Protein AF-A0A919XVJ3-F1 (afdb_monomer_lite)

Organism: NCBI:txid1274374

pLDDT: mean 82.02, std 16.24, range [45.5, 96.88]

Foldseek 3Di:
DDPVVQVVLQDPDDDDDPVCPVSVVQNVQQVCQCVPPNPVWGKDWDDDPPDDIDIDGDDDDDPVVD

Secondary structure (DSSP, 8-state):
--HHHHHHHH------TTTHHHHHHHHHHHHHHHHHH-TT-EEEEEE-TTS-EEEEEE----GGG-

Sequence (66 aa):
MSEESIAKVFSSGEQGANGLLENMGLRSVHERLRLTFGENYGLSIQSIPNQYTKMMLRLPFRKDLL

Structure (mmCIF, N/CA/C/O backbone):
data_AF-A0A919XVJ3-F1
#
_entry.id   AF-A0A919XVJ3-F1
#
loop_
_atom_site.group_PDB
_atom_site.id
_atom_site.type_symbol
_atom_site.label_atom_id
_atom_site.label_alt_id
_atom_site.label_comp_id
_atom_site.label_asym_id
_atom_site.label_entity_id
_atom_site.label_seq_id
_atom_site.pdbx_PDB_ins_code
_atom_site.Cartn_x
_atom_site.Cartn_y
_atom_site.Cartn_z
_atom_site.occupancy
_atom_site.B_iso_or_equiv
_atom_site.auth_seq_id
_atom_site.auth_comp_id
_atom_site.auth_asym_id
_atom_site.auth_atom_id
_atom_site.pdbx_PDB_model_num
ATOM 1 N N . MET A 1 1 ? -7.878 0.505 12.569 1.00 78.38 1 MET A N 1
ATOM 2 C CA . MET A 1 1 ? -6.449 0.873 12.694 1.00 78.38 1 MET A CA 1
ATOM 3 C C . MET A 1 1 ? -6.329 2.344 13.072 1.00 78.38 1 MET A C 1
ATOM 5 O O . MET A 1 1 ? -7.164 3.124 12.627 1.00 78.38 1 MET A O 1
ATOM 9 N N . SER A 1 2 ? -5.346 2.716 13.898 1.00 88.06 2 SER A N 1
ATOM 10 C CA . SER A 1 2 ? -5.021 4.128 14.154 1.00 88.06 2 SER A CA 1
ATOM 11 C C . SER A 1 2 ? -4.180 4.704 13.011 1.00 88.06 2 SER A C 1
ATOM 13 O O . SER A 1 2 ? -3.573 3.953 12.245 1.00 88.06 2 SER A O 1
ATOM 15 N N . GLU A 1 3 ? -4.118 6.031 12.907 1.00 86.25 3 GLU A N 1
ATOM 16 C CA . GLU A 1 3 ? -3.258 6.715 11.930 1.00 86.25 3 GLU A CA 1
ATOM 17 C C . GLU A 1 3 ? -1.780 6.351 12.112 1.00 86.25 3 GLU A C 1
ATOM 19 O O . GLU A 1 3 ? -1.079 6.098 11.136 1.00 86.25 3 GLU A O 1
ATOM 24 N N . GLU A 1 4 ? -1.323 6.219 13.361 1.00 85.75 4 GLU A N 1
ATOM 25 C CA . GLU A 1 4 ? 0.043 5.791 13.673 1.00 85.75 4 GLU A CA 1
ATOM 26 C C . GLU A 1 4 ? 0.328 4.377 13.144 1.00 85.75 4 GLU A C 1
ATOM 28 O O . GLU A 1 4 ? 1.373 4.132 12.539 1.00 85.75 4 GLU A O 1
ATOM 33 N N . SER A 1 5 ? -0.616 3.443 13.319 1.00 83.88 5 SER A N 1
ATOM 34 C CA . SER A 1 5 ? -0.492 2.095 12.756 1.00 83.88 5 SER A CA 1
ATOM 35 C C . SER A 1 5 ? -0.457 2.119 11.229 1.00 83.88 5 SER A C 1
ATOM 37 O O . SER A 1 5 ? 0.288 1.346 10.642 1.00 83.88 5 SER A O 1
ATOM 39 N N . ILE A 1 6 ? -1.220 3.006 10.581 1.00 86.94 6 ILE A N 1
ATOM 40 C CA . ILE A 1 6 ? -1.215 3.156 9.117 1.00 86.94 6 ILE A CA 1
ATOM 41 C C . ILE A 1 6 ? 0.135 3.698 8.634 1.00 86.94 6 ILE A C 1
ATOM 43 O O . ILE A 1 6 ? 0.714 3.140 7.705 1.00 86.94 6 ILE A O 1
ATOM 47 N N . ALA A 1 7 ? 0.675 4.733 9.283 1.00 86.50 7 ALA A N 1
ATOM 48 C CA . ALA A 1 7 ? 1.983 5.292 8.940 1.00 86.50 7 ALA A CA 1
ATOM 49 C C . ALA A 1 7 ? 3.103 4.242 9.056 1.00 86.50 7 ALA A C 1
ATOM 51 O O . ALA A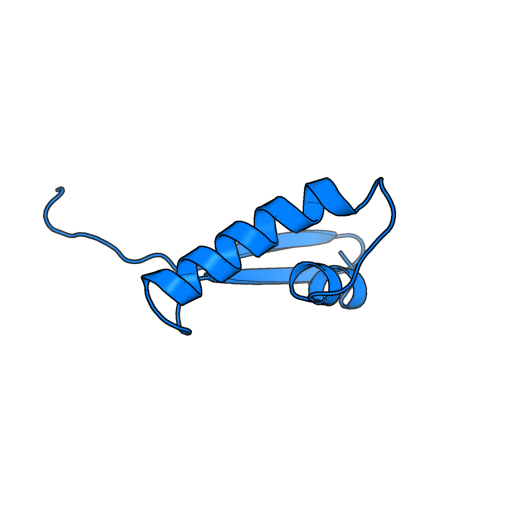 1 7 ? 4.001 4.181 8.217 1.00 86.50 7 ALA A O 1
ATOM 52 N N . LYS A 1 8 ? 3.003 3.363 10.058 1.00 84.50 8 LYS A N 1
ATOM 53 C CA . LYS A 1 8 ? 3.919 2.239 10.278 1.00 84.50 8 LYS A CA 1
ATOM 54 C C . LYS A 1 8 ? 3.902 1.182 9.170 1.00 84.50 8 LYS A C 1
ATOM 56 O O . LYS A 1 8 ? 4.923 0.536 8.968 1.00 84.50 8 LYS A O 1
ATOM 61 N N . VAL A 1 9 ? 2.799 1.017 8.433 1.00 85.12 9 VAL A N 1
ATOM 62 C CA . VAL A 1 9 ? 2.752 0.112 7.265 1.00 85.12 9 VAL A CA 1
ATOM 63 C C . VAL A 1 9 ? 3.697 0.597 6.162 1.00 85.12 9 VAL A C 1
ATOM 65 O O . VAL A 1 9 ? 4.306 -0.212 5.466 1.00 85.12 9 VAL A O 1
ATOM 68 N N . PHE A 1 10 ? 3.833 1.915 6.004 1.00 82.75 10 PHE A N 1
ATOM 69 C CA . PHE A 1 10 ? 4.590 2.526 4.910 1.00 82.75 10 PHE A CA 1
ATOM 70 C C . PHE A 1 10 ? 6.008 2.967 5.300 1.00 82.75 10 PHE A C 1
ATOM 72 O O . PHE A 1 10 ? 6.779 3.362 4.428 1.00 82.75 10 PHE A O 1
AT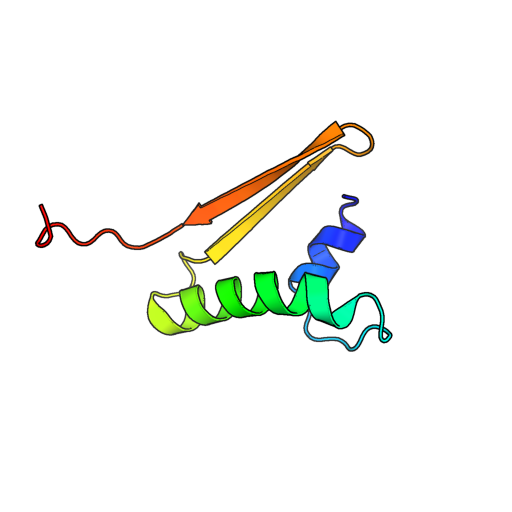OM 79 N N . SER A 1 11 ? 6.385 2.907 6.582 1.00 79.88 11 SER A N 1
ATOM 80 C CA . SER A 1 11 ? 7.703 3.348 7.045 1.00 79.88 11 SER A CA 1
ATOM 81 C C . SER A 1 11 ? 8.767 2.240 6.991 1.00 79.88 11 SER A C 1
ATOM 83 O O . SER A 1 11 ? 8.484 1.044 7.083 1.00 79.88 11 SER A O 1
ATOM 85 N N . SER A 1 12 ? 10.031 2.647 6.824 1.00 61.78 12 SER A N 1
ATOM 86 C CA . SER A 1 12 ? 11.180 1.745 6.643 1.00 61.78 12 SER A CA 1
ATOM 87 C C . SER A 1 12 ? 11.852 1.261 7.937 1.00 61.78 12 SER A C 1
ATOM 89 O O . SER A 1 12 ? 12.908 0.643 7.856 1.00 61.78 12 SER A O 1
ATOM 91 N N . GLY A 1 13 ? 11.281 1.535 9.114 1.00 54.84 13 GLY A N 1
ATOM 92 C CA . GLY A 1 13 ? 11.917 1.271 10.412 1.00 54.84 13 GLY A CA 1
ATOM 93 C C . GLY A 1 13 ? 11.557 -0.083 11.030 1.00 54.84 13 GLY A C 1
ATOM 94 O O . GLY A 1 13 ? 10.403 -0.509 10.966 1.00 54.84 13 GLY A O 1
ATOM 95 N N . GLU A 1 14 ? 12.546 -0.737 11.645 1.00 50.84 14 GLU A N 1
ATOM 96 C CA . GLU A 1 14 ? 12.403 -2.021 12.339 1.00 50.84 14 GLU A CA 1
ATOM 97 C C . GLU A 1 14 ? 11.332 -1.968 13.439 1.00 50.84 14 GLU A C 1
ATOM 99 O O . GLU A 1 14 ? 11.308 -1.066 14.276 1.00 50.84 14 GLU A O 1
ATOM 104 N N . GLN A 1 15 ? 10.443 -2.959 13.451 1.00 48.19 15 GLN A N 1
ATOM 105 C CA . GLN A 1 15 ? 9.500 -3.199 14.542 1.00 48.19 15 GLN A CA 1
ATOM 106 C C . GLN A 1 15 ? 9.708 -4.618 15.065 1.00 48.19 15 GLN A C 1
ATOM 108 O O . GLN A 1 15 ? 10.178 -5.476 14.336 1.00 48.19 15 GLN A O 1
ATOM 113 N N . GLY A 1 16 ? 9.419 -4.871 16.339 1.00 46.97 16 GLY A N 1
ATOM 114 C CA . GLY A 1 16 ? 9.640 -6.177 16.966 1.00 46.97 16 GLY A CA 1
ATOM 115 C C . GLY A 1 16 ? 8.887 -7.337 16.294 1.00 46.97 16 GLY A C 1
ATOM 116 O O . GLY A 1 16 ? 7.903 -7.145 15.576 1.00 46.97 16 GLY A O 1
ATOM 117 N N . ALA A 1 17 ? 9.352 -8.556 16.589 1.00 46.75 17 ALA A N 1
ATOM 118 C CA . ALA A 1 17 ? 9.050 -9.835 15.931 1.00 46.75 17 ALA A CA 1
ATOM 119 C C . ALA A 1 17 ? 7.573 -10.140 15.586 1.00 46.75 17 ALA A C 1
ATOM 121 O O . ALA A 1 17 ? 7.329 -10.870 14.630 1.00 46.75 17 ALA A O 1
ATOM 122 N N . ASN A 1 18 ? 6.592 -9.568 16.292 1.00 45.94 18 ASN A N 1
ATOM 123 C CA . ASN A 1 18 ? 5.168 -9.851 16.056 1.00 45.94 18 ASN A CA 1
ATOM 124 C C . ASN A 1 18 ? 4.496 -8.933 15.014 1.00 45.94 18 ASN A C 1
ATOM 126 O O . ASN A 1 18 ? 3.500 -9.332 14.427 1.00 45.94 18 ASN A O 1
ATOM 130 N N . GLY A 1 19 ? 5.027 -7.731 14.749 1.00 49.47 19 GLY A N 1
ATOM 131 C CA . GLY A 1 19 ? 4.453 -6.775 13.780 1.00 49.47 19 GLY A CA 1
ATOM 132 C C . GLY A 1 19 ? 5.154 -6.750 12.415 1.00 49.47 19 GLY A C 1
ATOM 133 O O . GLY A 1 19 ? 4.673 -6.110 11.478 1.00 49.47 19 GLY A O 1
ATOM 134 N N . LEU A 1 20 ? 6.295 -7.436 12.297 1.00 45.50 20 LEU A N 1
ATOM 135 C CA . LEU A 1 20 ? 7.121 -7.477 11.086 1.00 45.50 20 LEU A CA 1
ATOM 136 C C . LEU A 1 20 ? 6.442 -8.205 9.926 1.00 45.50 20 LEU A C 1
ATOM 138 O O . LEU A 1 20 ? 6.503 -7.728 8.797 1.00 45.50 20 LEU A O 1
ATOM 142 N N . LEU A 1 21 ? 5.785 -9.339 10.187 1.00 45.81 21 LEU A N 1
ATOM 143 C CA . LEU A 1 21 ? 5.213 -10.185 9.133 1.00 45.81 21 LEU A CA 1
ATOM 144 C C . LEU A 1 21 ? 3.925 -9.598 8.533 1.00 45.81 21 LEU A C 1
ATOM 146 O O . LEU A 1 21 ? 3.780 -9.591 7.311 1.00 45.81 21 LEU A O 1
ATOM 150 N N . GLU A 1 22 ? 3.029 -9.047 9.359 1.00 57.12 22 GLU A N 1
ATOM 151 C CA . GLU A 1 22 ? 1.764 -8.459 8.884 1.00 57.12 22 GLU A CA 1
ATOM 152 C C . GLU A 1 22 ? 1.993 -7.203 8.029 1.00 57.12 22 GLU A C 1
ATOM 154 O O . GLU A 1 22 ? 1.357 -7.023 6.988 1.00 57.12 22 GLU A O 1
ATOM 159 N N . ASN A 1 23 ? 2.957 -6.361 8.414 1.00 64.00 23 ASN A N 1
ATOM 160 C CA . ASN A 1 23 ? 3.226 -5.102 7.717 1.00 64.00 23 ASN A CA 1
ATOM 161 C C . ASN A 1 23 ? 4.180 -5.268 6.522 1.00 64.00 23 ASN A C 1
ATOM 163 O O . ASN A 1 23 ? 4.053 -4.531 5.540 1.00 64.00 23 ASN A O 1
ATOM 167 N N . MET A 1 24 ? 5.085 -6.263 6.537 1.00 68.56 24 MET A N 1
ATOM 168 C CA . MET A 1 24 ? 5.964 -6.541 5.391 1.00 68.56 24 MET A CA 1
ATOM 169 C C . MET A 1 24 ? 5.178 -6.896 4.130 1.00 68.56 24 MET A C 1
ATOM 171 O O . MET A 1 24 ? 5.574 -6.477 3.042 1.00 68.56 24 MET A O 1
ATOM 175 N N . GLY A 1 25 ? 4.072 -7.638 4.253 1.00 82.44 25 GLY A N 1
ATOM 176 C CA . GLY A 1 25 ? 3.257 -8.041 3.106 1.00 82.44 25 GLY A CA 1
ATOM 177 C C . GLY A 1 25 ? 2.679 -6.838 2.359 1.00 82.44 25 GLY A C 1
ATOM 178 O O . GLY A 1 25 ? 2.933 -6.665 1.165 1.00 82.44 25 GLY A O 1
ATOM 179 N N . LEU A 1 26 ? 1.960 -5.968 3.072 1.00 87.38 26 LEU A N 1
ATOM 180 C CA . LEU A 1 26 ? 1.324 -4.776 2.499 1.00 87.38 26 LEU A CA 1
ATOM 181 C C . LEU A 1 26 ? 2.353 -3.785 1.948 1.00 87.38 26 LEU A C 1
ATOM 183 O O . LEU A 1 26 ? 2.199 -3.303 0.823 1.00 87.38 26 LEU A O 1
ATOM 187 N N . ARG A 1 27 ? 3.434 -3.540 2.696 1.00 87.75 27 ARG A N 1
ATOM 188 C CA . ARG A 1 27 ? 4.527 -2.671 2.253 1.00 87.75 27 ARG A CA 1
ATOM 189 C C . ARG A 1 27 ? 5.168 -3.187 0.975 1.00 87.75 27 ARG A C 1
ATOM 191 O O . ARG A 1 27 ? 5.324 -2.443 0.015 1.00 87.75 27 ARG A O 1
ATOM 198 N N . SER A 1 28 ? 5.495 -4.475 0.936 1.00 89.50 28 SER A N 1
ATOM 199 C CA . SER A 1 28 ? 6.145 -5.074 -0.229 1.00 89.50 28 SER A CA 1
ATOM 200 C C . SER A 1 28 ? 5.259 -5.005 -1.473 1.00 89.50 28 SER A C 1
ATOM 202 O O . SER A 1 28 ? 5.766 -4.818 -2.574 1.00 89.50 28 SER A O 1
ATOM 204 N N . VAL A 1 29 ? 3.935 -5.135 -1.330 1.00 91.25 29 VAL A N 1
ATOM 205 C CA . VAL A 1 29 ? 3.010 -4.923 -2.455 1.00 91.25 29 VAL A CA 1
ATOM 206 C C . VAL A 1 29 ? 3.006 -3.451 -2.882 1.00 91.25 29 VAL A C 1
ATOM 208 O O . VAL A 1 29 ? 3.107 -3.189 -4.077 1.00 91.25 29 VAL A O 1
ATOM 211 N N . HIS A 1 30 ? 2.942 -2.501 -1.942 1.00 93.81 30 HIS A N 1
ATOM 212 C CA . HIS A 1 30 ? 2.960 -1.064 -2.247 1.00 93.81 30 HIS A CA 1
ATOM 213 C C . HIS A 1 30 ? 4.220 -0.653 -3.010 1.00 93.81 30 HIS A C 1
ATOM 215 O O . HIS A 1 30 ? 4.118 -0.079 -4.093 1.00 93.81 30 HIS A O 1
ATOM 221 N N . GLU A 1 31 ? 5.387 -1.016 -2.479 1.00 93.12 31 GLU A N 1
ATOM 222 C CA . GLU A 1 31 ? 6.682 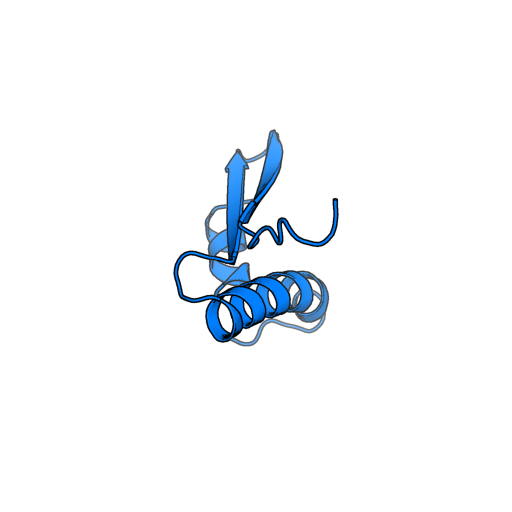-0.686 -3.069 1.00 93.12 31 GLU A CA 1
ATOM 223 C C . GLU A 1 31 ? 6.854 -1.342 -4.436 1.00 93.12 31 GLU A C 1
ATOM 225 O O . GLU A 1 31 ? 7.223 -0.672 -5.395 1.00 93.12 31 GLU A O 1
ATOM 230 N N . ARG A 1 32 ? 6.507 -2.629 -4.588 1.00 93.62 32 ARG A N 1
ATOM 231 C CA . ARG A 1 32 ? 6.606 -3.284 -5.902 1.00 93.62 32 ARG A CA 1
ATOM 232 C C . ARG A 1 32 ? 5.701 -2.633 -6.939 1.00 93.62 32 ARG A C 1
ATOM 234 O O . ARG A 1 32 ? 6.117 -2.507 -8.086 1.00 93.62 32 ARG A O 1
ATOM 241 N N . LEU A 1 33 ? 4.492 -2.213 -6.567 1.00 95.25 33 LEU A N 1
ATOM 242 C CA . LEU A 1 33 ? 3.598 -1.516 -7.492 1.00 95.25 33 LEU A CA 1
ATOM 243 C C . LEU A 1 33 ? 4.187 -0.173 -7.938 1.00 95.25 33 LEU A C 1
ATOM 245 O O . LEU A 1 33 ? 4.175 0.102 -9.136 1.00 95.25 33 LEU A O 1
ATOM 249 N N . ARG A 1 34 ? 4.752 0.613 -7.012 1.00 95.50 34 ARG A N 1
ATOM 250 C CA . ARG A 1 34 ? 5.404 1.896 -7.331 1.00 95.50 34 ARG A CA 1
ATOM 251 C C . ARG A 1 34 ? 6.649 1.714 -8.190 1.00 95.50 34 ARG A C 1
ATOM 253 O O . ARG A 1 34 ? 6.765 2.356 -9.228 1.00 95.50 34 ARG A O 1
ATOM 260 N N . LEU A 1 35 ? 7.517 0.770 -7.828 1.00 96.00 35 LEU A N 1
ATOM 261 C CA . LEU A 1 35 ? 8.734 0.456 -8.582 1.00 96.00 35 LEU A CA 1
ATOM 262 C C . LEU A 1 35 ? 8.440 -0.081 -9.990 1.00 96.00 35 LEU A C 1
ATOM 264 O O . LEU A 1 35 ? 9.200 0.186 -10.914 1.00 96.00 35 LEU A O 1
ATOM 268 N N . THR A 1 36 ? 7.349 -0.835 -10.164 1.00 96.75 36 THR A N 1
ATOM 269 C CA . THR A 1 36 ? 7.025 -1.474 -11.453 1.00 96.75 36 THR A CA 1
ATOM 270 C C . THR A 1 36 ? 6.205 -0.568 -12.372 1.00 96.75 36 THR A C 1
ATOM 272 O O . THR A 1 36 ? 6.419 -0.571 -13.581 1.00 96.75 36 THR A O 1
ATOM 275 N N . PHE A 1 37 ? 5.246 0.189 -11.829 1.00 96.19 37 PHE A N 1
ATOM 276 C CA . PHE A 1 37 ? 4.251 0.927 -12.622 1.00 96.19 37 PHE A CA 1
ATOM 277 C C . PHE A 1 37 ? 4.283 2.445 -12.402 1.00 96.19 37 PHE A C 1
ATOM 279 O O . PHE A 1 37 ? 3.584 3.184 -13.096 1.00 96.19 37 PHE A O 1
ATOM 286 N N . GLY A 1 38 ? 5.106 2.923 -11.469 1.00 96.50 38 GLY A N 1
ATOM 287 C CA . GLY A 1 38 ? 5.259 4.328 -11.116 1.00 96.50 38 GLY A CA 1
ATOM 288 C C . GLY A 1 38 ? 4.509 4.726 -9.845 1.00 96.50 38 GLY A C 1
ATOM 289 O O . GLY A 1 38 ? 3.602 4.045 -9.367 1.00 96.50 38 GLY A O 1
ATOM 290 N N . GLU A 1 39 ? 4.864 5.900 -9.333 1.00 95.38 39 GLU A N 1
ATOM 291 C CA . GLU A 1 39 ? 4.413 6.472 -8.053 1.00 95.38 39 GLU A CA 1
ATOM 292 C C . GLU A 1 39 ? 2.893 6.609 -7.897 1.00 95.38 39 GLU A C 1
ATOM 294 O O . GLU A 1 39 ? 2.367 6.668 -6.789 1.00 95.38 39 GLU A O 1
ATOM 299 N N . ASN A 1 40 ? 2.167 6.623 -9.013 1.00 96.31 40 ASN A N 1
ATOM 300 C CA . ASN A 1 40 ? 0.714 6.714 -9.017 1.00 96.31 40 ASN A CA 1
ATOM 301 C C . ASN A 1 40 ? 0.015 5.400 -8.643 1.00 96.31 40 ASN A C 1
ATOM 303 O O . ASN A 1 40 ? -1.206 5.419 -8.541 1.00 96.31 40 ASN A O 1
ATOM 307 N N . TYR A 1 41 ? 0.726 4.280 -8.485 1.00 96.88 41 TYR A N 1
ATOM 308 C CA . TYR A 1 41 ? 0.169 2.965 -8.146 1.00 96.88 41 TYR A CA 1
ATOM 309 C C . TYR A 1 41 ? 0.500 2.567 -6.706 1.00 96.88 41 TYR A C 1
ATOM 311 O O . TYR A 1 41 ? 1.411 3.112 -6.092 1.00 96.88 41 TYR A O 1
ATOM 319 N N . GLY A 1 42 ? -0.238 1.605 -6.145 1.00 94.88 42 GLY A N 1
ATOM 320 C CA . GLY A 1 42 ? 0.019 1.130 -4.784 1.00 94.88 42 GLY A CA 1
ATOM 321 C C . GLY A 1 42 ? -1.235 0.881 -3.955 1.00 94.88 42 GLY A C 1
ATOM 322 O O . GLY A 1 42 ? -2.328 0.687 -4.490 1.00 94.88 42 GLY A O 1
ATOM 323 N N . LEU A 1 43 ? -1.051 0.874 -2.632 1.00 94.06 43 LEU A N 1
ATOM 324 C CA . LEU A 1 43 ? -2.097 0.719 -1.633 1.00 94.06 43 LEU A CA 1
ATOM 325 C C . LEU A 1 43 ? -2.382 2.052 -0.951 1.00 94.06 43 LEU A C 1
ATOM 327 O O . LEU A 1 43 ? -1.471 2.826 -0.678 1.00 94.06 43 LEU A O 1
ATOM 331 N N . SER A 1 44 ? -3.643 2.269 -0.602 1.00 93.19 44 SER A N 1
ATOM 332 C CA . SER A 1 44 ? -4.061 3.305 0.340 1.00 93.19 44 SER A CA 1
ATOM 333 C C . SER A 1 44 ? -4.979 2.700 1.395 1.00 93.19 44 SER A C 1
ATOM 335 O O . SER A 1 44 ? -5.713 1.744 1.126 1.00 93.19 44 SER A O 1
ATOM 337 N N . ILE A 1 45 ? -4.903 3.236 2.611 1.00 91.75 45 ILE A N 1
ATOM 338 C CA . ILE A 1 45 ? -5.629 2.730 3.775 1.00 91.75 45 ILE A CA 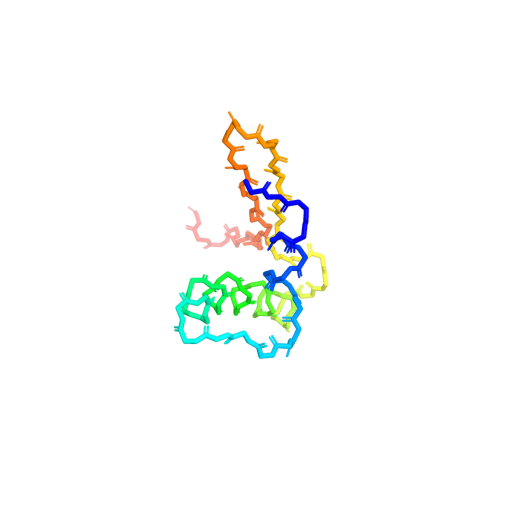1
ATOM 339 C C . ILE A 1 45 ? -6.418 3.886 4.378 1.00 91.75 45 ILE A C 1
ATOM 341 O O . ILE A 1 45 ? -5.867 4.945 4.663 1.00 91.75 45 ILE A O 1
ATOM 345 N N . GLN A 1 46 ? -7.710 3.669 4.584 1.00 92.19 46 GLN A N 1
ATOM 346 C CA . GLN A 1 46 ? -8.580 4.549 5.355 1.00 92.19 46 GLN A CA 1
ATOM 347 C C . GLN A 1 46 ? -9.164 3.737 6.503 1.00 92.19 46 GLN A C 1
ATOM 349 O O . GLN A 1 46 ? -9.696 2.650 6.291 1.00 92.19 46 GLN A O 1
ATOM 354 N N . SER A 1 47 ? -9.084 4.238 7.729 1.00 89.75 47 SER A N 1
ATOM 355 C CA . SER A 1 47 ? -9.672 3.558 8.878 1.00 89.75 47 SER A CA 1
ATOM 356 C C . SER A 1 47 ? -10.252 4.567 9.843 1.00 89.75 47 SER A C 1
ATOM 358 O O . SER A 1 47 ? -9.647 5.604 10.086 1.00 89.75 47 SER A O 1
ATOM 360 N N . ILE A 1 48 ? -11.385 4.211 10.445 1.00 90.88 48 ILE A N 1
ATOM 361 C CA . ILE A 1 48 ? -11.917 4.926 11.602 1.00 90.88 48 ILE A CA 1
ATOM 362 C C . ILE A 1 48 ? -11.716 4.021 12.829 1.00 90.88 48 ILE A C 1
ATOM 364 O O . ILE A 1 48 ? -12.028 2.827 12.743 1.00 90.88 48 ILE A O 1
ATOM 368 N N . PRO A 1 49 ? -11.148 4.517 13.945 1.00 87.38 49 PRO A N 1
ATOM 369 C CA . PRO A 1 49 ? -11.014 3.734 15.171 1.00 87.38 49 PRO A CA 1
ATOM 370 C C . PRO A 1 49 ? -12.357 3.152 15.625 1.00 87.38 49 PRO A C 1
ATOM 372 O O . PRO A 1 49 ? -13.391 3.806 15.506 1.00 87.38 49 PRO A O 1
ATOM 375 N N . ASN A 1 50 ? -12.334 1.920 16.138 1.00 88.19 50 ASN A N 1
ATOM 376 C CA . ASN A 1 50 ? -13.524 1.163 16.556 1.00 88.19 50 ASN A CA 1
ATOM 377 C C . ASN A 1 50 ? -14.554 0.894 15.440 1.00 88.19 50 ASN A C 1
ATOM 379 O O . ASN A 1 50 ? -15.683 0.502 15.720 1.00 88.19 50 ASN A O 1
ATOM 383 N N . GLN A 1 51 ? -14.163 1.075 14.177 1.00 90.56 51 GLN A N 1
ATOM 384 C CA . GLN A 1 51 ? -14.922 0.645 13.005 1.00 90.56 51 GLN A CA 1
ATOM 385 C C . GLN A 1 51 ? -14.064 -0.292 12.139 1.00 90.56 51 GLN A C 1
ATOM 387 O O . GLN A 1 51 ? -13.112 -0.914 12.613 1.00 90.56 51 GLN A O 1
ATOM 392 N N . TYR A 1 52 ? -14.399 -0.398 10.855 1.00 87.75 52 TYR A N 1
ATOM 393 C CA . TYR A 1 52 ? -13.651 -1.163 9.866 1.00 87.75 52 TYR A CA 1
ATOM 394 C C . TYR A 1 52 ? -12.480 -0.367 9.262 1.00 87.75 52 TYR A C 1
ATOM 396 O O . TYR A 1 52 ? -12.368 0.858 9.378 1.00 87.75 52 TYR A O 1
ATOM 404 N N . THR A 1 53 ? -11.599 -1.093 8.574 1.00 89.69 53 THR A N 1
ATOM 405 C CA . THR A 1 53 ? -10.506 -0.545 7.766 1.00 89.69 53 THR A CA 1
ATOM 406 C C . THR A 1 53 ? -10.797 -0.808 6.292 1.00 89.69 53 THR A C 1
ATOM 408 O O . THR A 1 53 ? -11.069 -1.936 5.895 1.00 89.69 53 THR A O 1
ATOM 411 N N . LYS A 1 54 ? -10.747 0.241 5.473 1.00 93.81 54 LYS A N 1
A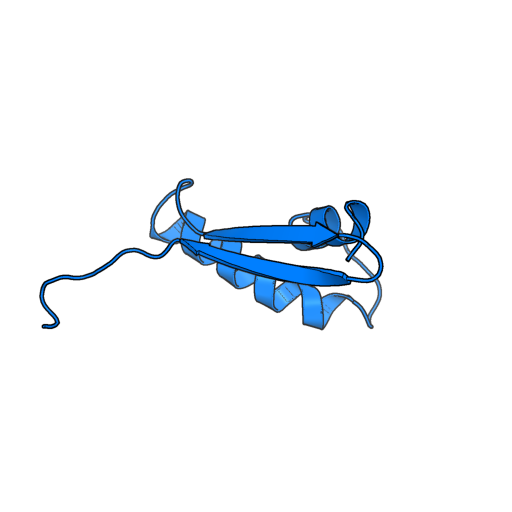TOM 412 C CA . LYS A 1 54 ? -10.872 0.184 4.018 1.00 93.81 54 LYS A CA 1
ATOM 413 C C . LYS A 1 54 ? -9.478 0.222 3.397 1.00 93.81 54 LYS A C 1
ATOM 415 O O . LYS A 1 54 ? -8.730 1.175 3.607 1.00 93.81 54 LYS A O 1
ATOM 420 N N . MET A 1 55 ? -9.158 -0.793 2.602 1.00 90.94 55 MET A N 1
ATOM 421 C CA . MET A 1 55 ? -7.943 -0.850 1.790 1.00 90.94 55 MET A CA 1
ATOM 422 C C . MET A 1 55 ? -8.307 -0.694 0.317 1.00 90.94 55 MET A C 1
ATOM 424 O O . MET A 1 55 ? -9.282 -1.279 -0.149 1.00 90.94 55 MET A O 1
ATOM 428 N N . MET A 1 56 ? -7.532 0.097 -0.416 1.00 94.88 56 MET A N 1
ATOM 429 C CA . MET A 1 56 ? -7.749 0.347 -1.839 1.00 94.88 56 MET A CA 1
ATOM 430 C C . MET A 1 56 ? -6.442 0.123 -2.592 1.00 94.88 56 MET A C 1
ATOM 432 O O . MET A 1 56 ? -5.420 0.719 -2.250 1.00 94.88 56 MET A O 1
ATOM 436 N N . LEU A 1 57 ? -6.490 -0.723 -3.621 1.00 94.12 57 LEU A N 1
ATOM 437 C CA . LEU A 1 57 ? -5.385 -0.956 -4.547 1.00 94.12 57 LEU A CA 1
ATOM 438 C C . LEU A 1 57 ? -5.617 -0.176 -5.837 1.00 94.12 57 LEU A C 1
ATOM 440 O O . LEU A 1 57 ? -6.702 -0.232 -6.415 1.00 94.12 57 LEU A O 1
ATOM 444 N N . ARG A 1 58 ? -4.569 0.472 -6.336 1.00 96.12 58 ARG A N 1
ATOM 445 C CA . ARG A 1 58 ? -4.529 0.982 -7.704 1.00 96.12 58 ARG A CA 1
ATOM 446 C C . ARG A 1 58 ? -3.584 0.114 -8.518 1.00 96.12 58 ARG A C 1
ATOM 448 O O . ARG A 1 58 ? -2.388 0.070 -8.234 1.00 96.12 58 ARG A O 1
ATOM 455 N N . LEU A 1 59 ? -4.145 -0.573 -9.509 1.00 94.56 59 LEU A N 1
ATOM 456 C CA . LEU A 1 59 ? -3.451 -1.515 -10.383 1.00 94.56 59 LEU A CA 1
ATOM 457 C C . LEU A 1 59 ? -3.553 -1.073 -11.844 1.00 94.56 59 LEU A C 1
ATOM 459 O O . LEU A 1 59 ? -4.563 -0.476 -12.227 1.00 94.56 59 LEU A O 1
ATOM 463 N N . PRO A 1 60 ? -2.542 -1.377 -12.671 1.00 91.75 60 PRO A N 1
ATOM 464 C CA . PRO A 1 60 ? -2.661 -1.232 -14.111 1.00 91.75 60 PRO A CA 1
ATOM 465 C C . PRO A 1 60 ? -3.633 -2.278 -14.663 1.00 91.75 60 PRO A C 1
ATOM 467 O O . PRO A 1 60 ? -3.675 -3.421 -14.204 1.00 91.75 60 PRO A O 1
ATOM 470 N N . PHE A 1 61 ? -4.389 -1.889 -15.683 1.00 91.12 61 PHE A N 1
ATOM 471 C CA . PHE A 1 61 ? -5.301 -2.773 -16.394 1.00 91.12 61 PHE A CA 1
ATOM 472 C C . PHE A 1 61 ? -4.743 -3.079 -17.787 1.00 91.12 61 PHE A C 1
ATOM 474 O O . PHE A 1 61 ? -4.391 -2.160 -18.527 1.00 91.12 61 PHE A O 1
ATOM 481 N N . ARG A 1 62 ? -4.661 -4.366 -18.142 1.00 86.38 62 ARG A N 1
ATOM 482 C CA . ARG A 1 62 ? -4.260 -4.829 -19.476 1.00 86.38 62 ARG A CA 1
ATOM 483 C C . ARG A 1 62 ? -5.500 -5.230 -20.270 1.00 86.38 62 ARG A C 1
ATOM 485 O O . ARG A 1 62 ? -6.237 -6.119 -19.856 1.00 86.38 62 ARG A O 1
ATOM 492 N N . LYS A 1 63 ? -5.746 -4.524 -21.377 1.00 84.56 63 LYS A N 1
ATOM 493 C CA . LYS A 1 63 ? -6.958 -4.661 -22.205 1.00 84.56 63 LYS A CA 1
ATOM 494 C C . LYS A 1 63 ? -6.895 -5.853 -23.170 1.00 84.56 63 LYS A C 1
ATOM 496 O O . LYS A 1 63 ? -7.922 -6.279 -23.668 1.00 84.56 63 LYS A O 1
ATOM 501 N N . ASP A 1 64 ? -5.702 -6.376 -23.412 1.00 84.50 64 ASP A N 1
ATOM 502 C CA . ASP A 1 64 ? -5.368 -7.466 -24.334 1.00 84.50 64 ASP A CA 1
ATOM 503 C C . ASP A 1 64 ? -5.680 -8.879 -23.799 1.00 84.50 64 ASP A C 1
ATOM 505 O O . ASP A 1 64 ? -5.458 -9.861 -24.500 1.00 84.50 64 ASP A O 1
ATOM 509 N N . LEU A 1 65 ? -6.200 -8.991 -22.572 1.00 66.94 65 LEU A N 1
ATOM 510 C CA . LEU A 1 65 ? -6.574 -10.252 -21.913 1.00 66.94 65 LEU A CA 1
ATOM 511 C C . LEU A 1 65 ? -8.100 -10.487 -21.848 1.00 66.94 65 LEU A C 1
ATOM 513 O O . LEU A 1 65 ? -8.544 -11.368 -21.110 1.00 66.94 65 LEU A O 1
ATOM 517 N N . LEU A 1 66 ? -8.890 -9.700 -22.587 1.00 56.09 66 LEU A N 1
ATOM 518 C CA . LEU A 1 66 ? -10.349 -9.822 -22.738 1.00 56.09 66 LEU A CA 1
ATOM 519 C C . LEU A 1 66 ? -10.709 -10.073 -2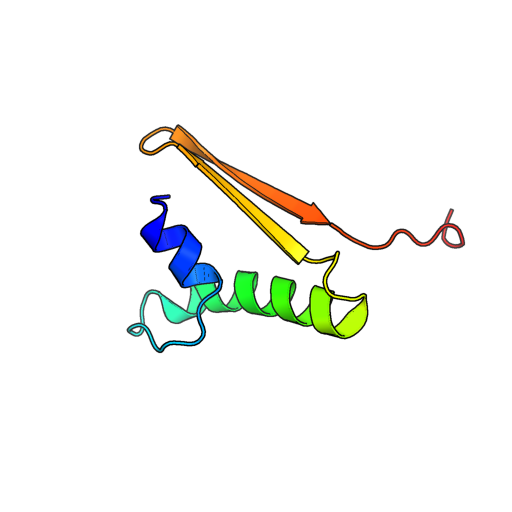4.203 1.00 56.09 66 LEU A C 1
ATOM 521 O O . LEU A 1 66 ? -11.651 -10.861 -24.428 1.00 56.09 66 LEU A O 1
#

Radius of gyration: 13.89 Å; chains: 1; bounding box: 27×17×41 Å